Protein 6W9Z (pdb70)

B-factor: mean 38.13, std 15.87, range [9.38, 102.32]

Solvent-accessible surface area: 10778 Å² total

Radius of gyration: 17.25 Å; Cα contacts (8 Å, |Δi|>4): 215; chains: 6; bounding box: 59×26×35 Å

Foldseek 3Di:
DVVVVVVVVVVVVVVVVVVVVVVVVVPD/DVVVVVVVVVVVVVVVVVVVVVVVVVVD/DVVVVVVVVVVVVVVVVVVVVVVVVVPD/DVVVVVVVVVVVVVVVVVVVVVVVVVVVD/DVVVVVVVVVVVVVVVVVVVVVVVVVVD/DVVCVVVVVVVVVVVVVVVVVVVVVD

Sequence (167 aa):
PELTVALILGIFLGTFIAFWVVYLLRRLPELTVALILGIFLGTFIAFWVVYLLRRLPELTVALILGIFLGTFIAFWVVYLLRRLEPELTVALILGIFLGTFIAFWVVYLLRRLPELTVALILGIFLGTFIAFWVVYLLRRLLTVALILGIFLGTFIAFWVVYLLRRL

Secondary structure (DSSP, 8-state):
-HHHHHHHHHHHHHHHHHHHHHHHHHH-/-HHHHHHHHHHHHHHHHHHHHHHHHHH-/-HHHHHHHHHHHHHHHHHHHHHHHHHH-/-HHHHHHHHHHHHHHHHHHHHHHHHHHH-/-HHHHHHHHHHHHHHHHHHHHHHHHHH-/-HHHHHHHHHHHHHHHHHHHHHHHH-

Structure (mmCIF, N/CA/C/O backbone):
data_6W9Z
#
_entry.id   6W9Z
#
_cell.length_a   44.100
_cell.length_b   56.205
_cell.length_c   91.637
_cell.angle_alpha   90.000
_cell.angle_beta   90.000
_cell.angle_gamma   90.000
#
_symmetry.space_group_name_H-M   'P 2 21 21'
#
loop_
_entity.id
_entity.type
_entity.pdbx_description
1 polymer 'De novo designed receptor transmembrane domain ProMP C2.1'
2 non-polymer '(2S)-2,3-dihydroxypropyl (9Z)-octadec-9-enoate'
3 water water
#
loop_
_atom_site.group_PDB
_atom_site.id
_atom_site.type_symbol
_atom_site.label_atom_id
_atom_site.label_alt_id
_atom_site.label_comp_id
_atom_site.label_asym_id
_atom_site.label_entity_id
_atom_site.label_seq_id
_atom_site.pdbx_PDB_ins_code
_atom_site.Cartn_x
_atom_site.Cartn_y
_atom_site.Cartn_z
_atom_site.occupancy
_atom_site.B_iso_or_equiv
_atom_site.auth_seq_id
_atom_site.auth_comp_id
_atom_site.auth_asym_id
_atom_site.auth_atom_id
_atom_site.pdbx_PDB_model_num
ATOM 1 N N . PRO A 1 2 ? -42.139 -9.958 -7.372 1.00 60.37 70 PRO A N 1
ATOM 2 C CA . PRO A 1 2 ? -40.874 -10.690 -7.481 1.00 63.49 70 PRO A CA 1
ATOM 3 C C . PRO A 1 2 ? -39.782 -9.872 -8.165 1.00 56.93 70 PRO A C 1
ATOM 4 O O . PRO A 1 2 ? -40.028 -9.245 -9.196 1.00 56.02 70 PRO A O 1
ATOM 8 N N . GLU A 1 3 ? -38.579 -9.891 -7.585 1.00 48.57 71 GLU A N 1
ATOM 9 C CA . GLU A 1 3 ? -37.487 -9.079 -8.109 1.00 48.97 71 GLU A CA 1
ATOM 10 C C . GLU A 1 3 ? -36.956 -9.621 -9.430 1.00 57.92 71 GLU A C 1
ATOM 11 O O . GLU A 1 3 ? -36.512 -8.842 -10.282 1.00 56.45 71 GLU A O 1
ATOM 17 N N . LEU A 1 4 ? -36.985 -10.942 -9.620 1.00 52.48 72 LEU A N 1
ATOM 18 C CA . LEU A 1 4 ? -36.491 -11.515 -10.868 1.00 47.42 72 LEU A CA 1
ATOM 19 C C . LEU A 1 4 ? -37.412 -11.197 -12.038 1.00 43.11 72 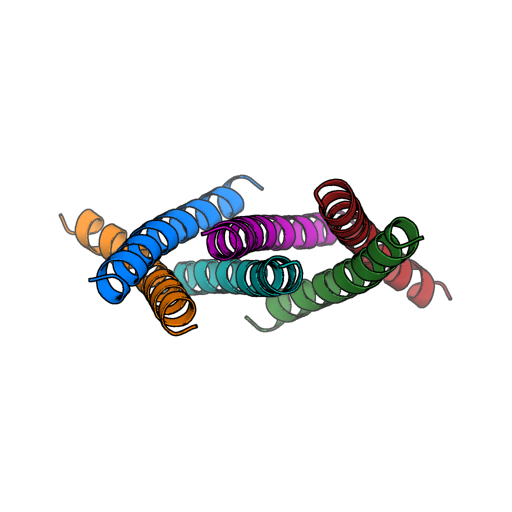LEU A C 1
ATOM 20 O O . LEU A 1 4 ? -36.943 -11.064 -13.174 1.00 48.36 72 LEU A O 1
ATOM 25 N N . THR A 1 5 ? -38.717 -11.069 -11.788 1.00 47.58 73 THR A N 1
ATOM 26 C CA . THR A 1 5 ? -39.646 -10.770 -12.873 1.00 47.18 73 THR A CA 1
ATOM 27 C C . THR A 1 5 ? -39.548 -9.310 -13.298 1.00 53.06 73 THR A C 1
ATOM 28 O O . THR A 1 5 ? -39.545 -9.009 -14.497 1.00 55.75 73 THR A O 1
ATOM 32 N N . VAL A 1 6 ? -39.462 -8.389 -12.334 1.00 51.40 74 VAL A N 1
ATOM 33 C CA . VAL A 1 6 ? -39.349 -6.975 -12.678 1.00 50.04 74 VAL A CA 1
ATOM 34 C C . VAL A 1 6 ? -37.999 -6.683 -13.324 1.00 48.47 74 VAL A C 1
ATOM 35 O O . VAL A 1 6 ? -37.887 -5.780 -14.163 1.00 56.15 74 VAL A O 1
ATOM 39 N N . ALA A 1 7 ? -36.960 -7.438 -12.960 1.00 40.90 75 ALA A N 1
ATOM 40 C CA . ALA A 1 7 ? -35.669 -7.274 -13.618 1.00 31.51 75 ALA A CA 1
ATOM 41 C C . ALA A 1 7 ? -35.742 -7.718 -15.072 1.00 39.74 75 ALA A C 1
ATOM 42 O O . ALA A 1 7 ? -35.137 -7.095 -15.952 1.00 35.39 75 ALA A O 1
ATOM 44 N N . LEU A 1 8 ? -36.484 -8.793 -15.342 1.00 33.75 76 LEU A N 1
ATOM 45 C CA . LEU A 1 8 ? -36.637 -9.262 -16.715 1.00 32.39 76 LEU A CA 1
ATOM 46 C C . LEU A 1 8 ? -37.500 -8.310 -17.532 1.00 32.92 76 LEU A C 1
ATOM 47 O O . LEU A 1 8 ? -37.181 -8.010 -18.688 1.00 38.92 76 LEU A O 1
ATOM 52 N N . ILE A 1 9 ? -38.599 -7.826 -16.947 1.00 45.80 77 ILE A N 1
ATOM 53 C CA . ILE A 1 9 ? -39.494 -6.924 -17.667 1.00 40.54 77 ILE A CA 1
ATOM 54 C C . ILE A 1 9 ? -38.782 -5.619 -17.998 1.00 31.44 77 ILE A C 1
ATOM 55 O O . ILE A 1 9 ? -38.917 -5.085 -19.105 1.00 34.46 77 ILE A O 1
ATOM 60 N N . LEU A 1 10 ? -38.009 -5.088 -17.046 1.00 33.08 78 LEU A N 1
ATOM 61 C CA . LEU A 1 10 ? -37.223 -3.889 -17.317 1.00 38.96 78 LEU A CA 1
ATOM 62 C C . LEU A 1 10 ? -36.216 -4.136 -18.432 1.00 42.34 78 LEU A C 1
ATOM 63 O O . LEU A 1 10 ? -35.970 -3.255 -19.265 1.00 40.56 78 LEU A O 1
ATOM 68 N N . GLY A 1 11 ? -35.623 -5.330 -18.466 1.00 40.62 79 GLY A N 1
ATOM 69 C CA . GLY A 1 11 ? -34.711 -5.658 -19.549 1.00 29.38 79 GLY A CA 1
ATOM 70 C C . GLY A 1 11 ? -35.417 -5.765 -20.887 1.00 24.64 79 GLY A C 1
ATOM 71 O O . GLY A 1 11 ? -34.891 -5.325 -21.913 1.00 25.28 79 GLY A O 1
ATOM 72 N N . ILE A 1 12 ? -36.619 -6.344 -20.895 1.00 24.05 80 ILE A N 1
ATOM 73 C CA . ILE A 1 12 ? -37.379 -6.469 -22.136 1.00 31.56 80 ILE A CA 1
ATOM 74 C C . ILE A 1 12 ? -37.752 -5.094 -22.676 1.00 38.96 80 ILE A C 1
ATOM 75 O O . ILE A 1 12 ? -37.672 -4.844 -23.886 1.00 28.49 80 ILE A O 1
ATOM 80 N N . PHE A 1 13 ? -38.154 -4.179 -21.792 1.00 37.55 81 PHE A N 1
ATOM 81 C CA . PHE A 1 13 ? -38.456 -2.817 -22.220 1.00 36.54 81 PHE A CA 1
ATOM 82 C C . PHE A 1 13 ? -37.204 -2.108 -22.718 1.00 27.15 81 PHE A C 1
ATOM 83 O O . PHE A 1 13 ? -37.226 -1.445 -23.762 1.00 28.97 81 PHE A O 1
ATOM 91 N N . LEU A 1 14 ? -36.100 -2.231 -21.978 1.00 21.80 82 LEU A N 1
ATOM 92 C CA . LEU A 1 14 ? -34.854 -1.601 -22.401 1.00 24.27 82 LEU A CA 1
ATOM 93 C C . LEU A 1 14 ? -34.331 -2.221 -23.690 1.00 28.64 82 LEU A C 1
ATOM 94 O O . LEU A 1 14 ? -33.882 -1.506 -24.593 1.00 30.33 82 LEU A O 1
ATOM 99 N N . GLY A 1 15 ? -34.387 -3.550 -23.796 1.00 28.21 83 GLY A N 1
ATOM 100 C CA . GLY A 1 15 ? -33.915 -4.204 -25.007 1.00 25.70 83 GLY A CA 1
ATOM 101 C C . GLY A 1 15 ? -34.707 -3.804 -26.237 1.00 23.90 83 GLY A C 1
ATOM 102 O O . GLY A 1 15 ? -34.144 -3.632 -27.320 1.00 26.35 83 GLY A O 1
ATOM 103 N N . THR A 1 16 ? -36.023 -3.645 -26.086 1.00 31.86 84 THR A N 1
ATOM 104 C CA . THR A 1 16 ? -36.843 -3.200 -27.208 1.00 31.84 84 THR A CA 1
ATOM 105 C C . THR A 1 16 ? -36.521 -1.759 -27.585 1.00 32.59 84 THR A C 1
ATOM 106 O O . THR A 1 16 ? -36.478 -1.416 -28.773 1.00 32.38 84 THR A O 1
ATOM 110 N N . PHE A 1 17 ? -36.278 -0.903 -26.590 1.00 27.13 85 PHE A N 1
ATOM 111 C CA . PHE A 1 17 ? -35.944 0.489 -26.872 1.00 22.52 85 PHE A CA 1
ATOM 112 C C . PHE A 1 17 ? -34.563 0.608 -27.507 1.00 28.51 85 PHE A C 1
ATOM 113 O O . PHE A 1 17 ? -34.378 1.354 -28.474 1.00 31.88 85 PHE A O 1
ATOM 121 N N . ILE A 1 18 ? -33.582 -0.122 -26.970 1.00 28.22 86 ILE A N 1
ATOM 122 C CA . ILE A 1 18 ? -32.217 -0.039 -27.486 1.00 27.38 86 ILE A CA 1
ATOM 123 C C . ILE A 1 18 ? -32.164 -0.499 -28.937 1.00 23.24 86 ILE A C 1
ATOM 124 O O . ILE A 1 18 ? -31.426 0.065 -29.755 1.00 20.96 86 ILE A O 1
ATOM 129 N N . ALA A 1 19 ? -32.955 -1.517 -29.285 1.00 22.28 87 ALA A N 1
ATOM 130 C CA . ALA A 1 19 ? -32.965 -2.015 -30.657 1.00 19.66 87 ALA A CA 1
ATOM 131 C C . ALA A 1 19 ? -33.423 -0.936 -31.631 1.00 26.99 87 ALA A C 1
ATOM 132 O O . ALA A 1 19 ? -32.802 -0.725 -32.679 1.00 23.10 87 ALA A O 1
ATOM 134 N N . PHE A 1 20 ? -34.513 -0.238 -31.300 1.00 25.66 88 PHE A N 1
ATOM 135 C CA . PHE A 1 20 ? -34.954 0.875 -32.133 1.00 28.37 88 PHE A CA 1
ATOM 136 C C . PHE A 1 20 ? -33.987 2.049 -32.052 1.00 24.91 88 PHE A C 1
ATOM 137 O O . PHE A 1 20 ? -33.822 2.786 -33.031 1.00 26.05 88 PHE A O 1
ATOM 145 N N . TRP A 1 21 ? -33.340 2.234 -30.898 1.00 19.43 89 TRP A N 1
ATOM 146 C CA . TRP A 1 21 ? -32.361 3.307 -30.751 1.00 23.06 89 TRP A CA 1
ATOM 147 C C . TRP A 1 21 ? -31.138 3.065 -31.627 1.00 27.21 89 TRP A C 1
ATOM 148 O O . TRP A 1 21 ? -30.598 4.003 -32.225 1.00 28.69 89 TRP A O 1
ATOM 159 N N . VAL A 1 22 ? -30.691 1.810 -31.722 1.00 25.83 90 VAL A N 1
ATOM 160 C CA . VAL A 1 22 ? -29.535 1.492 -32.556 1.00 24.92 90 VAL A CA 1
ATOM 161 C C . VAL A 1 22 ? -29.849 1.740 -34.026 1.00 29.07 90 VAL A C 1
ATOM 162 O O . VAL A 1 22 ? -29.027 2.293 -34.767 1.00 26.14 90 VAL A O 1
ATOM 166 N N . VAL A 1 23 ? -31.043 1.338 -34.472 1.00 25.14 91 VAL A N 1
ATOM 167 C CA . VAL A 1 23 ? -31.432 1.570 -35.860 1.00 22.31 91 VAL A CA 1
ATOM 168 C C . VAL A 1 23 ? -31.530 3.065 -36.141 1.00 27.63 91 VAL A C 1
ATOM 169 O O . VAL A 1 23 ? -31.190 3.527 -37.237 1.00 26.48 91 VAL A O 1
ATOM 173 N N . TYR A 1 24 ? -31.982 3.845 -35.156 1.00 33.04 92 TYR A N 1
ATOM 174 C CA . TYR A 1 24 ? -32.012 5.295 -35.317 1.00 24.26 92 TYR A CA 1
ATOM 175 C C . TYR A 1 24 ? -30.609 5.851 -35.526 1.00 30.95 92 TYR A C 1
ATOM 176 O O . TYR A 1 24 ? -30.395 6.721 -36.379 1.00 37.30 92 TYR A O 1
ATOM 185 N N . LEU A 1 25 ? -29.639 5.364 -34.748 1.00 29.64 93 LEU A N 1
ATOM 186 C CA . LEU A 1 25 ? -28.258 5.799 -34.932 1.00 31.17 93 LEU A CA 1
ATOM 187 C C . LEU A 1 25 ? -27.729 5.385 -36.298 1.00 29.58 93 LEU A C 1
ATOM 188 O O . LEU A 1 25 ? -26.924 6.103 -36.904 1.00 38.83 93 LEU A O 1
ATOM 193 N N . LEU A 1 26 ? -28.172 4.233 -36.802 1.00 28.82 94 LEU A N 1
ATOM 194 C CA . LEU A 1 26 ? -27.730 3.780 -38.117 1.00 24.04 94 LEU A CA 1
ATOM 195 C C . LEU A 1 26 ? -28.254 4.689 -39.223 1.00 29.22 94 LEU A C 1
ATOM 196 O O . LEU A 1 26 ? -27.541 4.970 -40.192 1.00 29.45 94 LEU A O 1
ATOM 201 N N . ARG A 1 27 ? -29.495 5.164 -39.093 1.00 35.95 95 ARG A N 1
ATOM 202 C CA . ARG A 1 27 ? -30.078 6.000 -40.138 1.00 35.60 95 ARG A CA 1
ATOM 203 C C . ARG A 1 27 ? -29.510 7.414 -40.121 1.00 38.30 95 ARG A C 1
ATOM 204 O O . ARG A 1 27 ? -29.382 8.039 -41.179 1.00 50.36 95 ARG A O 1
ATOM 212 N N . ARG A 1 28 ? -29.162 7.931 -38.943 1.00 37.95 96 ARG A N 1
ATOM 213 C CA . ARG A 1 28 ? -28.745 9.320 -38.801 1.00 52.15 96 ARG A CA 1
ATOM 214 C C . ARG A 1 28 ? -27.237 9.520 -38.846 1.00 55.21 96 ARG A C 1
ATOM 215 O O . ARG A 1 28 ? -26.780 10.546 -39.358 1.00 66.76 96 ARG A O 1
ATOM 223 N N . LEU A 1 29 ? -26.454 8.581 -38.326 1.00 48.87 97 LEU A N 1
ATOM 224 C CA . LEU A 1 29 ? -25.006 8.759 -38.267 1.00 60.49 97 LEU A CA 1
ATOM 225 C C . LEU A 1 29 ? -24.302 8.145 -39.474 1.00 53.42 97 LEU A C 1
ATOM 226 O O . LEU A 1 29 ? -23.268 8.645 -39.918 1.00 57.96 97 LEU A O 1
ATOM 240 N N . PRO B 1 2 ? -26.621 -10.757 -8.410 1.00 21.51 70 PRO B N 1
ATOM 241 C CA . PRO B 1 2 ? -26.066 -11.317 -9.647 1.00 29.19 70 PRO B CA 1
ATOM 242 C C . PRO B 1 2 ? -27.136 -11.960 -10.521 1.00 39.73 70 PRO B C 1
ATOM 243 O O . PRO B 1 2 ? -27.133 -11.764 -11.737 1.00 35.36 70 PRO B O 1
ATOM 247 N N . GLU B 1 3 ? -28.038 -12.726 -9.900 1.00 33.98 71 GLU B N 1
ATOM 248 C CA . GLU B 1 3 ? -29.153 -13.303 -10.644 1.00 27.23 71 GLU B CA 1
ATOM 249 C C . GLU B 1 3 ? -30.053 -12.221 -11.225 1.00 31.41 71 GLU B C 1
ATOM 250 O O . GLU B 1 3 ? -30.702 -12.439 -12.254 1.00 27.74 71 GLU B O 1
ATOM 256 N N . LEU B 1 4 ? -30.106 -11.051 -10.582 1.00 34.83 72 LEU B N 1
ATOM 257 C CA . LEU B 1 4 ? -30.878 -9.940 -11.127 1.00 29.27 72 LEU B CA 1
ATOM 258 C C . LEU B 1 4 ? -30.203 -9.359 -12.363 1.00 31.63 72 LEU B C 1
ATOM 259 O O . LEU B 1 4 ? -30.882 -8.952 -13.314 1.00 36.13 72 LEU B O 1
ATOM 264 N N . THR B 1 5 ? -28.868 -9.316 -12.369 1.00 26.35 73 THR B N 1
ATOM 265 C CA . THR B 1 5 ? -28.148 -8.827 -13.541 1.00 34.09 73 THR B CA 1
ATOM 266 C C . THR B 1 5 ? -28.342 -9.756 -14.733 1.00 28.53 73 THR B C 1
ATOM 267 O O . THR B 1 5 ? -28.525 -9.295 -15.865 1.00 27.33 73 THR B O 1
ATOM 271 N N . VAL B 1 6 ? -28.319 -11.069 -14.494 1.00 25.06 74 VAL B N 1
ATOM 272 C CA . VAL B 1 6 ? -28.534 -12.029 -15.574 1.00 26.69 74 VAL B CA 1
ATOM 273 C C . VAL B 1 6 ? -29.954 -11.913 -16.111 1.00 25.61 74 VAL B C 1
ATOM 274 O O . VAL B 1 6 ? -30.176 -11.880 -17.327 1.00 23.22 74 VAL B O 1
ATOM 278 N N . ALA B 1 7 ? -30.938 -11.849 -15.209 1.00 20.72 75 ALA B N 1
ATOM 279 C CA . ALA B 1 7 ? -32.323 -11.677 -15.636 1.00 32.99 75 ALA B CA 1
ATOM 280 C C . ALA B 1 7 ? -32.513 -10.375 -16.402 1.00 28.39 75 ALA B C 1
ATOM 281 O O . ALA B 1 7 ? -33.343 -10.307 -17.317 1.00 26.20 75 ALA B O 1
ATOM 283 N N . LEU B 1 8 ? -31.756 -9.336 -16.047 1.00 27.59 76 LEU B N 1
ATOM 284 C CA . LEU B 1 8 ? -31.825 -8.077 -16.780 1.00 26.62 76 LEU B CA 1
ATOM 285 C C . LEU B 1 8 ? -31.238 -8.227 -18.179 1.00 28.16 76 LEU B C 1
ATOM 286 O O . LEU B 1 8 ? -31.855 -7.819 -19.170 1.00 23.90 76 LEU B O 1
ATOM 291 N N . ILE B 1 9 ? -30.042 -8.812 -18.275 1.00 21.85 77 ILE B N 1
ATOM 292 C CA . ILE B 1 9 ? -29.395 -8.985 -19.573 1.00 18.48 77 ILE B CA 1
ATOM 293 C C . ILE B 1 9 ? -30.189 -9.952 -20.443 1.00 21.51 77 ILE B C 1
ATOM 294 O O . ILE B 1 9 ? -30.304 -9.762 -21.660 1.00 31.68 77 ILE B O 1
ATOM 299 N N . LEU B 1 10 ? -30.751 -11.000 -19.836 1.00 23.01 78 LEU B N 1
ATOM 300 C CA . LEU B 1 10 ? -31.611 -11.916 -20.579 1.00 20.55 78 LEU B CA 1
ATOM 301 C C . LEU B 1 10 ? -32.801 -11.181 -21.181 1.00 21.84 78 LEU B C 1
ATOM 302 O O . LEU B 1 10 ? -33.170 -11.416 -22.337 1.00 30.98 78 LEU B O 1
ATOM 307 N N . GLY B 1 11 ? -33.415 -10.282 -20.411 1.00 19.04 79 GLY B N 1
ATOM 308 C CA . GLY B 1 11 ? -34.532 -9.518 -20.937 1.00 23.17 79 GLY B CA 1
ATOM 309 C C . GLY B 1 11 ? -34.118 -8.560 -22.039 1.00 25.20 79 GLY B C 1
ATOM 310 O O . GLY B 1 11 ? -34.872 -8.331 -22.984 1.00 23.40 79 GLY B O 1
ATOM 311 N N . ILE B 1 12 ? -32.910 -8.004 -21.934 1.00 22.31 80 ILE B N 1
ATOM 312 C CA . ILE B 1 12 ? -32.430 -7.063 -22.945 1.00 21.71 80 ILE B CA 1
ATOM 313 C C . ILE B 1 12 ? -32.294 -7.755 -24.294 1.00 19.59 80 ILE B C 1
ATOM 314 O O . ILE B 1 12 ? -32.803 -7.274 -25.313 1.00 21.89 80 ILE B O 1
ATOM 319 N N . PHE B 1 13 ? -31.602 -8.897 -24.322 1.00 16.53 81 PHE B N 1
ATOM 320 C CA . PHE B 1 13 ? -31.466 -9.643 -25.569 1.00 17.02 81 PHE B CA 1
ATOM 321 C C . PHE B 1 13 ? -32.813 -10.17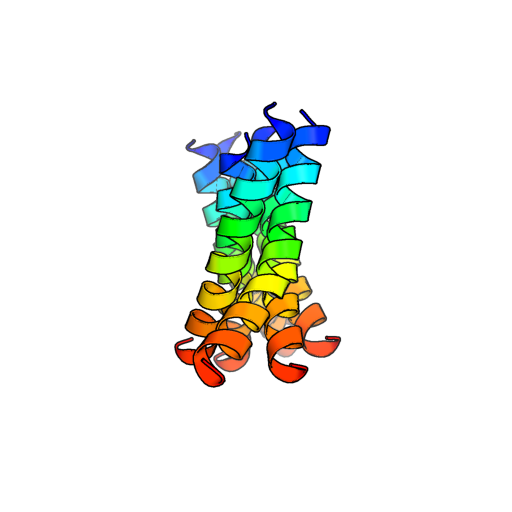5 -26.041 1.00 21.46 81 PHE B C 1
ATOM 322 O O . PHE B 1 13 ? -33.074 -10.238 -27.248 1.00 20.25 81 PHE B O 1
ATOM 330 N N . LEU B 1 14 ? -33.682 -10.563 -25.104 1.00 24.56 82 LEU B N 1
ATOM 331 C CA . LEU B 1 14 ? -35.045 -10.931 -25.468 1.00 20.50 82 LEU B CA 1
ATOM 332 C C . LEU B 1 14 ? -35.799 -9.735 -26.035 1.00 21.83 82 LEU B C 1
ATOM 333 O O . LEU B 1 14 ? -36.638 -9.888 -26.929 1.00 26.64 82 LEU B O 1
ATOM 338 N N . GLY B 1 15 ? -35.503 -8.534 -25.535 1.00 23.75 83 GLY B N 1
ATOM 339 C CA . GLY B 1 15 ? -36.165 -7.345 -26.046 1.00 21.19 83 GLY B CA 1
ATOM 340 C C . GLY B 1 15 ? -35.772 -7.013 -27.473 1.00 23.89 83 GLY B C 1
ATOM 341 O O . GLY B 1 15 ? -36.591 -6.517 -28.249 1.00 35.20 83 GLY B O 1
ATOM 342 N N . THR B 1 16 ? -34.514 -7.282 -27.838 1.00 25.08 84 THR B N 1
ATOM 343 C CA . THR B 1 16 ? -34.073 -7.027 -29.206 1.00 28.15 84 THR B CA 1
ATOM 344 C C . THR B 1 16 ? -34.804 -7.915 -30.206 1.00 31.31 84 THR B C 1
ATOM 345 O O . THR B 1 16 ? -35.050 -7.492 -31.340 1.00 33.56 84 THR B O 1
ATOM 349 N N . PHE B 1 17 ? -35.160 -9.139 -29.807 1.00 26.91 85 PHE B N 1
ATOM 350 C CA . PHE B 1 17 ? -35.980 -9.986 -30.666 1.00 29.54 85 PHE B CA 1
ATOM 351 C C . PHE B 1 17 ? -37.407 -9.461 -30.757 1.00 29.69 85 PHE B C 1
ATOM 352 O O . PHE B 1 17 ? -38.010 -9.465 -31.837 1.00 25.58 85 PHE B O 1
ATOM 360 N N . ILE B 1 18 ? -37.964 -9.009 -29.631 1.00 28.68 86 ILE B N 1
ATOM 361 C CA . ILE B 1 18 ? -39.343 -8.534 -29.611 1.00 25.47 86 ILE B CA 1
ATOM 362 C C . ILE B 1 18 ? -39.503 -7.289 -30.473 1.00 34.03 86 ILE B C 1
ATOM 363 O O . ILE B 1 18 ? -40.561 -7.075 -31.078 1.00 28.59 86 ILE B O 1
ATOM 368 N N . ALA B 1 19 ? -38.459 -6.459 -30.559 1.00 36.32 87 ALA B N 1
ATOM 369 C CA . ALA B 1 19 ? -38.536 -5.262 -31.392 1.00 34.54 87 ALA B CA 1
ATOM 370 C C . ALA B 1 19 ? -38.787 -5.618 -32.852 1.00 30.80 87 ALA B C 1
ATOM 371 O O . ALA B 1 19 ? -39.631 -5.001 -33.513 1.00 29.42 87 ALA B O 1
ATOM 373 N N . PHE B 1 20 ? -38.065 -6.611 -33.374 1.00 31.56 88 PHE B N 1
ATOM 374 C CA . PHE B 1 20 ? -38.324 -7.073 -34.732 1.00 25.54 88 PHE B CA 1
ATOM 375 C C . PHE B 1 20 ? -39.611 -7.880 -34.824 1.00 30.29 88 PHE B C 1
ATOM 376 O O . PHE B 1 20 ? -40.181 -7.992 -35.914 1.00 27.16 88 PHE B O 1
ATOM 384 N N . TRP B 1 21 ? -40.079 -8.444 -33.708 1.00 39.24 89 TRP B N 1
ATOM 385 C CA . TRP B 1 21 ? -41.3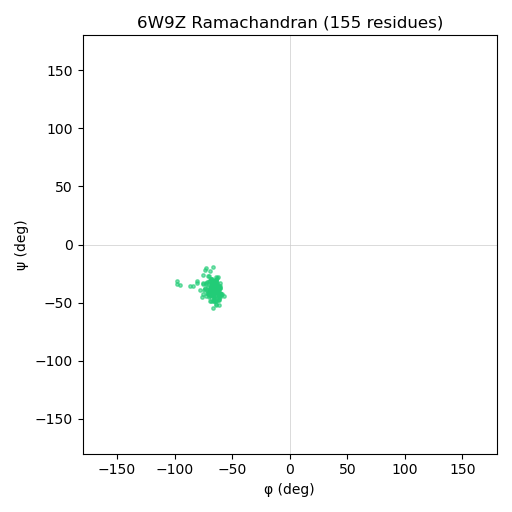73 -9.116 -33.707 1.00 25.38 89 TRP B CA 1
ATOM 386 C C . TRP B 1 21 ? -42.516 -8.112 -33.780 1.00 33.04 89 TRP B C 1
ATOM 387 O O . TRP B 1 21 ? -43.554 -8.399 -34.388 1.00 39.04 89 TRP B O 1
ATOM 398 N N . VAL B 1 22 ? -42.342 -6.934 -33.177 1.00 29.91 90 VAL B N 1
ATOM 399 C CA . VAL B 1 22 ? -43.362 -5.893 -33.263 1.00 23.30 90 VAL B CA 1
ATOM 400 C C . VAL B 1 22 ? -43.447 -5.345 -34.682 1.00 33.80 90 VAL B C 1
ATOM 401 O O . VAL B 1 22 ? -44.543 -5.139 -35.217 1.00 41.20 90 VAL B O 1
ATOM 405 N N . VAL B 1 23 ? -42.296 -5.102 -35.313 1.00 30.67 91 VAL B N 1
ATOM 406 C CA . VAL B 1 23 ? -42.287 -4.616 -36.691 1.00 31.92 91 VAL B CA 1
ATOM 407 C C . VAL B 1 23 ? -42.942 -5.634 -37.616 1.00 33.13 91 VAL B C 1
ATOM 408 O O . VAL B 1 23 ? -43.635 -5.271 -38.574 1.00 31.27 91 VAL B O 1
ATOM 412 N N . TYR B 1 24 ? -42.747 -6.923 -37.334 1.00 36.78 92 TYR B N 1
ATOM 413 C CA . TYR B 1 24 ? -43.354 -7.971 -38.148 1.00 34.04 92 TYR B CA 1
ATOM 414 C C . TYR B 1 24 ? -44.873 -7.956 -38.027 1.00 39.71 92 TYR B C 1
ATOM 415 O O . TYR B 1 24 ? -45.587 -8.013 -39.035 1.00 40.04 92 TYR B O 1
ATOM 424 N N . LEU B 1 25 ? -45.385 -7.875 -36.797 1.00 35.25 93 LEU B N 1
ATOM 425 C CA . LEU B 1 25 ? -46.830 -7.898 -36.593 1.00 35.69 93 LEU B CA 1
ATOM 426 C C . LEU B 1 25 ? -47.488 -6.628 -37.116 1.00 38.09 93 LEU B C 1
ATOM 427 O O . LEU B 1 25 ? -48.586 -6.681 -37.682 1.00 38.33 93 LEU B O 1
ATOM 432 N N . LEU B 1 26 ? -46.836 -5.476 -36.937 1.00 40.29 94 LEU B N 1
ATOM 433 C CA . LEU B 1 26 ? -47.412 -4.227 -37.424 1.00 30.03 94 LEU B CA 1
ATOM 434 C C . LEU B 1 26 ? -47.382 -4.149 -38.945 1.00 33.67 94 LEU B C 1
ATOM 435 O O . LEU B 1 26 ? -48.223 -3.468 -39.543 1.00 39.88 94 LEU B O 1
ATOM 440 N N . ARG B 1 27 ? -46.430 -4.831 -39.587 1.00 37.73 95 ARG B N 1
ATOM 441 C CA . ARG B 1 27 ? -46.469 -4.945 -41.041 1.00 42.45 95 ARG B CA 1
ATOM 442 C C . ARG B 1 27 ? -47.665 -5.773 -41.491 1.00 38.74 95 ARG B C 1
ATOM 443 O O . ARG B 1 27 ? -48.317 -5.445 -42.489 1.00 42.94 95 ARG B O 1
ATOM 451 N N . ARG B 1 28 ? -47.966 -6.852 -40.765 1.00 35.53 96 ARG B N 1
ATOM 452 C CA . ARG B 1 28 ? -49.125 -7.671 -41.099 1.00 39.03 96 ARG B CA 1
ATOM 453 C C . ARG B 1 28 ? -50.420 -6.962 -40.725 1.00 44.02 96 ARG B C 1
ATOM 454 O O . ARG B 1 28 ? -51.378 -6.950 -41.506 1.00 45.39 96 ARG B O 1
ATOM 462 N N . LEU B 1 29 ? -50.465 -6.364 -39.539 1.00 47.54 97 LEU B N 1
ATOM 463 C CA . LEU B 1 29 ? -51.677 -5.718 -39.047 1.00 38.84 97 LEU B CA 1
ATOM 464 C C . LEU B 1 29 ? -52.002 -4.461 -39.848 1.00 36.63 97 LEU B C 1
ATOM 465 O O . LEU B 1 29 ? -53.157 -4.218 -40.193 1.00 41.87 97 LEU B O 1
ATOM 479 N N . PRO C 1 2 ? -2.039 10.152 -8.442 1.00 67.12 70 PRO C N 1
ATOM 480 C CA . PRO C 1 2 ? -3.327 9.841 -7.814 1.00 69.96 70 PRO C CA 1
ATOM 481 C C . PRO C 1 2 ? -4.155 8.862 -8.642 1.00 73.26 70 PRO C C 1
ATOM 482 O O . PRO C 1 2 ? -3.695 8.407 -9.690 1.00 52.75 70 PRO C O 1
ATOM 486 N N . GLU C 1 3 ? -5.365 8.542 -8.173 1.00 65.20 71 GLU C N 1
ATOM 487 C CA . GLU C 1 3 ? -6.232 7.637 -8.919 1.00 50.05 71 GLU C CA 1
ATOM 488 C C . GLU C 1 3 ? -6.747 8.258 -10.211 1.00 52.90 71 GLU C C 1
ATOM 489 O O . GLU C 1 3 ? -7.128 7.521 -11.126 1.00 53.58 71 GLU C O 1
ATOM 495 N N . LEU C 1 4 ? -6.771 9.590 -10.304 1.00 49.30 72 LEU C N 1
ATOM 496 C CA . LEU C 1 4 ? -7.276 10.241 -11.510 1.00 38.08 72 LEU C CA 1
ATOM 497 C C . LEU C 1 4 ? -6.379 9.955 -12.708 1.00 38.72 72 LEU C C 1
ATOM 498 O O . LEU C 1 4 ? -6.862 9.588 -13.785 1.00 35.02 72 LEU C O 1
ATOM 503 N N . THR C 1 5 ? -5.065 10.124 -12.540 1.00 45.54 73 THR C N 1
ATOM 504 C CA . THR C 1 5 ? -4.139 9.840 -13.632 1.00 40.73 73 THR C CA 1
ATOM 505 C C . THR C 1 5 ? -4.207 8.376 -14.046 1.00 44.52 73 THR C C 1
ATOM 506 O O . THR C 1 5 ? -4.124 8.055 -15.237 1.00 49.95 73 THR C O 1
ATOM 510 N N . VAL C 1 6 ? -4.369 7.473 -13.077 1.00 48.05 74 VAL C N 1
ATOM 511 C CA . VAL C 1 6 ? -4.465 6.053 -13.395 1.00 42.27 74 VAL C CA 1
ATOM 512 C C . VAL C 1 6 ? -5.770 5.755 -14.124 1.00 38.54 74 VAL C C 1
ATOM 513 O O . VAL C 1 6 ? -5.791 4.992 -15.098 1.00 44.78 74 VAL C O 1
ATOM 517 N N . ALA C 1 7 ? -6.876 6.351 -13.669 1.00 37.58 75 ALA C N 1
ATOM 518 C CA . ALA C 1 7 ? -8.155 6.144 -14.339 1.00 32.00 75 ALA C CA 1
AT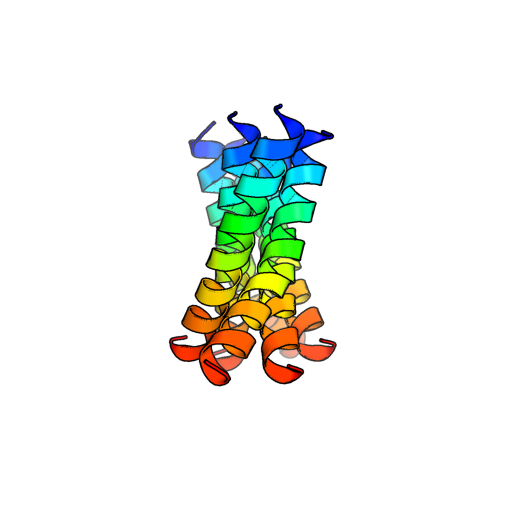OM 519 C C . ALA C 1 7 ? -8.130 6.670 -15.767 1.00 39.06 75 ALA C C 1
ATOM 520 O O . ALA C 1 7 ? -8.791 6.109 -16.648 1.00 41.01 75 ALA C O 1
ATOM 522 N N . LEU C 1 8 ? -7.374 7.742 -16.015 1.00 32.05 76 LEU C N 1
ATOM 523 C CA . LEU C 1 8 ? -7.246 8.255 -17.374 1.00 27.62 76 LEU C CA 1
ATOM 524 C C . LEU C 1 8 ? -6.456 7.294 -18.253 1.00 40.66 76 LEU C C 1
ATOM 525 O O . LEU C 1 8 ? -6.835 7.040 -19.402 1.00 39.62 76 LEU C O 1
ATOM 530 N N . ILE C 1 9 ? -5.357 6.746 -17.727 1.00 42.05 77 ILE C N 1
ATOM 531 C CA . ILE C 1 9 ? -4.541 5.819 -18.504 1.00 40.92 77 ILE C CA 1
ATOM 532 C C . ILE C 1 9 ? -5.293 4.516 -18.743 1.00 32.94 77 ILE C C 1
ATOM 533 O O . ILE C 1 9 ? -5.223 3.933 -19.832 1.00 38.84 77 ILE C O 1
ATOM 538 N N . LEU C 1 10 ? -6.023 4.036 -17.731 1.00 30.67 78 LEU C N 1
ATOM 539 C CA . LEU C 1 10 ? -6.845 2.844 -17.911 1.00 34.38 78 LEU C CA 1
ATOM 540 C C . LEU C 1 10 ? -7.889 3.056 -18.999 1.00 40.78 78 LEU C C 1
ATOM 541 O O . LEU C 1 10 ? -8.137 2.162 -19.817 1.00 41.45 78 LEU C O 1
ATOM 546 N N . GLY C 1 11 ? -8.511 4.236 -19.028 1.00 36.84 79 GLY C N 1
ATOM 547 C CA . GLY C 1 11 ? -9.473 4.525 -20.078 1.00 34.89 79 GLY C CA 1
ATOM 548 C C . GLY C 1 11 ? -8.834 4.589 -21.451 1.00 22.05 79 GLY C C 1
ATOM 549 O O . GLY C 1 11 ? -9.400 4.101 -22.433 1.00 26.99 79 GLY C O 1
ATOM 550 N N . ILE C 1 12 ? -7.644 5.189 -21.540 1.00 22.56 80 ILE C N 1
ATOM 551 C CA . ILE C 1 12 ? -6.948 5.281 -22.821 1.00 31.45 80 ILE C CA 1
ATOM 552 C C . ILE C 1 12 ? -6.626 3.892 -23.356 1.00 35.90 80 ILE C C 1
ATOM 553 O O . ILE C 1 12 ? -6.765 3.624 -24.556 1.00 32.34 80 ILE C O 1
ATOM 558 N N . PHE C 1 13 ? -6.205 2.981 -22.474 1.00 42.98 81 PHE C N 1
ATOM 559 C CA . PHE C 1 13 ? -5.944 1.610 -22.902 1.00 29.82 81 PHE C CA 1
ATOM 560 C C . PHE C 1 13 ? -7.233 0.899 -23.293 1.00 25.59 81 PHE C C 1
ATOM 561 O O . PHE C 1 13 ? -7.256 0.135 -24.265 1.00 32.82 81 PHE C O 1
ATOM 569 N N . LEU C 1 14 ? -8.316 1.132 -22.547 1.00 24.79 82 LEU C N 1
ATOM 570 C CA . LEU C 1 14 ? -9.596 0.521 -22.891 1.00 22.89 82 LEU C CA 1
ATOM 571 C C . LEU C 1 14 ? -10.133 1.074 -24.204 1.00 32.76 82 LEU C C 1
ATOM 572 O O . LEU C 1 14 ? -10.527 0.312 -25.094 1.00 31.76 82 LEU C O 1
ATOM 577 N N . GLY C 1 15 ? -10.151 2.401 -24.345 1.00 31.33 83 GLY C N 1
ATOM 578 C CA . GLY C 1 15 ? -10.672 3.001 -25.562 1.00 25.23 83 GLY C CA 1
ATOM 579 C C . GLY C 1 15 ? -9.904 2.586 -26.801 1.00 25.75 83 GLY C C 1
ATOM 580 O O . GLY C 1 15 ? -10.486 2.417 -27.876 1.00 18.98 83 GLY C O 1
ATOM 581 N N . THR C 1 16 ? -8.586 2.415 -26.670 1.00 24.20 84 THR C N 1
ATOM 582 C CA . THR C 1 16 ? -7.791 1.931 -27.794 1.00 30.16 84 THR C CA 1
ATOM 583 C C . THR C 1 16 ? -8.162 0.496 -28.149 1.00 33.00 84 THR C C 1
ATOM 584 O O . THR C 1 16 ? -8.264 0.150 -29.332 1.00 31.53 84 THR C O 1
ATOM 588 N N . PHE C 1 17 ? -8.382 -0.348 -27.138 1.00 22.80 85 PHE C N 1
ATOM 589 C CA . PHE C 1 17 ? -8.754 -1.734 -27.400 1.00 25.06 85 PHE C CA 1
ATOM 590 C C . PHE C 1 17 ? -10.170 -1.834 -27.952 1.00 34.35 85 PHE C C 1
ATOM 591 O O . PHE C 1 17 ? -10.432 -2.633 -28.860 1.00 35.60 85 PHE C O 1
ATOM 599 N N . ILE C 1 18 ? -11.097 -1.035 -27.416 1.00 26.41 86 ILE C N 1
ATOM 600 C CA . ILE C 1 18 ? -12.484 -1.083 -27.874 1.00 26.81 86 ILE C CA 1
ATOM 601 C C . ILE C 1 18 ? -12.579 -0.684 -29.342 1.00 26.24 86 ILE C C 1
ATOM 602 O O . ILE C 1 18 ? -13.375 -1.247 -30.103 1.00 24.25 86 ILE C O 1
ATOM 607 N N . ALA C 1 19 ? -11.764 0.286 -29.765 1.00 18.76 87 ALA C N 1
ATOM 608 C CA . ALA C 1 19 ? -11.800 0.734 -31.154 1.00 17.95 87 ALA C CA 1
ATOM 609 C C . ALA C 1 19 ? -11.444 -0.400 -32.108 1.00 19.83 87 ALA C C 1
ATOM 610 O O . ALA C 1 19 ? -12.178 -0.676 -33.063 1.00 18.78 87 ALA C O 1
ATOM 612 N N . PHE C 1 20 ? -10.316 -1.071 -31.863 1.00 22.28 88 PHE C N 1
ATOM 613 C CA . PHE C 1 20 ? -9.960 -2.236 -32.665 1.00 22.76 88 PHE C CA 1
ATOM 614 C C . PHE C 1 20 ? -10.968 -3.363 -32.486 1.00 22.33 88 PHE C C 1
ATOM 615 O O . PHE C 1 20 ? -11.191 -4.153 -33.411 1.00 26.94 88 PHE C O 1
ATOM 623 N N . TRP C 1 21 ? -11.583 -3.451 -31.303 1.00 21.80 89 TRP C N 1
ATOM 624 C CA . TRP C 1 21 ? -12.624 -4.447 -31.072 1.00 15.65 89 TRP C CA 1
ATOM 625 C C . TRP C 1 21 ? -13.846 -4.179 -31.943 1.00 24.48 89 TRP C C 1
ATOM 626 O O . TRP C 1 21 ? -14.477 -5.116 -32.446 1.00 29.61 89 TRP C O 1
ATOM 637 N N . VAL C 1 22 ? -14.183 -2.903 -32.147 1.00 26.44 90 VAL C N 1
ATOM 638 C CA . VAL C 1 22 ? -15.316 -2.558 -33.002 1.00 21.70 90 VAL C CA 1
ATOM 639 C C . VAL C 1 22 ? -14.998 -2.860 -34.462 1.00 24.68 90 VAL C C 1
ATOM 640 O O . VAL C 1 22 ? -15.839 -3.396 -35.194 1.00 24.81 90 VAL C O 1
ATOM 644 N N . VAL C 1 23 ? -13.784 -2.526 -34.908 1.00 29.56 91 VAL C N 1
ATOM 645 C CA . VAL C 1 23 ? -13.388 -2.824 -36.282 1.00 19.02 91 VAL C CA 1
ATOM 646 C C . VAL C 1 23 ? -13.425 -4.326 -36.530 1.00 29.64 91 VAL C C 1
ATOM 647 O O . VAL C 1 23 ? -13.817 -4.782 -37.611 1.00 32.50 91 VAL C O 1
ATOM 651 N N . TYR C 1 24 ? -13.027 -5.118 -35.532 1.00 24.54 92 TYR C N 1
ATOM 652 C CA . TYR C 1 24 ? -13.095 -6.570 -35.662 1.00 23.69 92 TYR C CA 1
ATOM 653 C C . TYR C 1 24 ? -14.532 -7.039 -35.847 1.00 31.66 92 TYR C C 1
ATOM 654 O O . TYR C 1 24 ? -14.817 -7.881 -36.708 1.00 33.73 92 TYR C O 1
ATOM 663 N N . LEU C 1 25 ? -15.456 -6.506 -35.043 1.00 24.30 93 LEU C N 1
ATOM 664 C CA . LEU C 1 25 ? -16.862 -6.872 -35.189 1.00 26.56 93 LEU C CA 1
ATOM 665 C C . LEU C 1 25 ? -17.415 -6.419 -36.535 1.00 29.03 93 LEU C C 1
ATOM 666 O O . LEU C 1 25 ? -18.253 -7.104 -37.132 1.00 33.87 93 LEU C O 1
ATOM 671 N N . LEU C 1 26 ? -16.958 -5.265 -37.026 1.00 29.86 94 LEU C N 1
ATOM 672 C CA . LEU C 1 26 ? -17.422 -4.775 -38.320 1.00 26.25 94 LEU C CA 1
ATOM 673 C C . LEU C 1 26 ? -17.020 -5.708 -39.455 1.00 34.76 94 LEU C C 1
ATOM 674 O O . LEU C 1 26 ? -17.735 -5.809 -40.459 1.00 33.04 94 LEU C O 1
ATOM 679 N N . ARG C 1 27 ? -15.892 -6.406 -39.312 1.00 30.68 95 ARG C N 1
ATOM 680 C CA . ARG C 1 27 ? -15.402 -7.245 -40.399 1.00 33.02 95 ARG C CA 1
ATOM 681 C C . ARG C 1 27 ? -16.052 -8.624 -40.397 1.00 41.99 95 ARG C C 1
ATOM 682 O O . ARG C 1 27 ? -16.308 -9.189 -41.467 1.00 64.67 95 ARG C O 1
ATOM 690 N N . ARG C 1 28 ? -16.333 -9.183 -39.220 1.00 41.86 96 ARG C N 1
ATOM 691 C CA . ARG C 1 28 ? -16.833 -10.550 -39.141 1.00 57.17 96 ARG C CA 1
ATOM 692 C C . ARG C 1 28 ? -18.345 -10.642 -38.998 1.00 51.20 96 ARG C C 1
ATOM 693 O O . ARG C 1 28 ? -18.939 -11.605 -39.493 1.00 76.20 96 ARG C O 1
ATOM 701 N N . LEU C 1 29 ? -18.987 -9.678 -38.346 1.00 52.76 97 LEU C N 1
ATOM 702 C CA . LEU C 1 29 ? -20.434 -9.738 -38.155 1.00 73.60 97 LEU C CA 1
ATOM 703 C C . LEU C 1 29 ? -21.177 -9.090 -39.319 1.00 70.05 97 LEU C C 1
ATOM 704 O O . LEU C 1 29 ? -22.316 -9.450 -39.617 1.00 86.58 97 LEU C O 1
ATOM 718 N N . GLU D 1 1 ? -16.525 7.181 -7.359 1.00 74.58 69 GLU D N 1
ATOM 719 C CA . GLU D 1 1 ? -16.535 8.638 -7.345 1.00 57.62 69 GLU D CA 1
ATOM 720 C C . GLU D 1 1 ? -16.797 9.188 -8.744 1.00 46.66 69 GLU D C 1
ATOM 721 O O . GLU D 1 1 ? -16.295 8.645 -9.730 1.00 55.41 69 GLU D O 1
ATOM 727 N N . PRO D 1 2 ? -17.592 10.259 -8.827 1.00 31.53 70 PRO D N 1
ATOM 728 C CA . PRO D 1 2 ? -17.906 10.838 -10.146 1.00 32.95 70 PRO D CA 1
ATOM 729 C C . PRO D 1 2 ? -16.683 11.251 -10.948 1.00 35.73 70 PRO D C 1
ATOM 730 O O . PRO D 1 2 ? -16.612 10.963 -12.149 1.00 38.40 70 PRO D O 1
ATOM 734 N N . GLU D 1 3 ? -15.712 11.917 -10.315 1.00 34.52 71 GLU D N 1
ATOM 735 C CA . G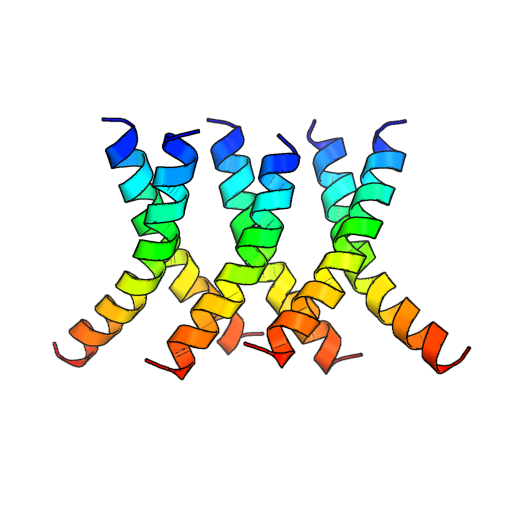LU D 1 3 ? -14.544 12.393 -11.051 1.00 29.47 71 GLU D CA 1
ATOM 736 C C . GLU D 1 3 ? -13.726 11.241 -11.621 1.00 32.88 71 GLU D C 1
ATOM 737 O O . GLU D 1 3 ? -13.099 11.388 -12.677 1.00 22.45 71 GLU D O 1
ATOM 743 N N . LEU D 1 4 ? -13.716 10.090 -10.943 1.00 38.80 72 LEU D N 1
ATOM 744 C CA . LEU D 1 4 ? -12.998 8.935 -11.471 1.00 37.31 72 LEU D CA 1
ATOM 745 C C . LEU D 1 4 ? -13.723 8.320 -12.660 1.00 38.53 72 LEU D C 1
ATOM 746 O O . LEU D 1 4 ? -13.076 7.807 -13.580 1.00 35.37 72 LEU D O 1
ATOM 751 N N . THR D 1 5 ? -15.057 8.357 -12.658 1.00 31.32 73 THR D N 1
ATOM 752 C CA . THR D 1 5 ? -15.809 7.872 -13.810 1.00 28.78 73 THR D CA 1
ATOM 753 C C . THR D 1 5 ? -15.602 8.775 -15.019 1.00 32.70 73 THR D C 1
ATOM 754 O O . THR D 1 5 ? -15.461 8.290 -16.148 1.00 27.73 73 THR D O 1
ATOM 758 N N . VAL D 1 6 ? -15.568 10.091 -14.799 1.00 28.42 74 VAL D N 1
ATOM 759 C CA . VAL D 1 6 ? -15.378 11.031 -15.898 1.00 26.55 74 VAL D CA 1
ATOM 760 C C . VAL D 1 6 ? -13.994 10.864 -16.512 1.00 31.47 74 VAL D C 1
ATOM 761 O O . VAL D 1 6 ? -13.840 10.850 -17.739 1.00 28.69 74 VAL D O 1
ATOM 765 N N . ALA D 1 7 ? -12.965 10.733 -15.669 1.00 23.70 75 ALA D N 1
ATOM 766 C CA . ALA D 1 7 ? -11.611 10.543 -16.178 1.00 28.24 75 ALA D CA 1
ATOM 767 C C . ALA D 1 7 ? -11.499 9.250 -16.976 1.00 35.05 75 ALA D C 1
ATOM 768 O O . ALA D 1 7 ? -10.781 9.191 -17.981 1.00 37.87 75 ALA D O 1
ATOM 770 N N . LEU D 1 8 ? -12.206 8.205 -16.543 1.00 37.65 76 LEU D N 1
ATOM 771 C CA . LEU D 1 8 ? -12.188 6.942 -17.273 1.00 40.09 76 LEU D CA 1
ATOM 772 C C . LEU D 1 8 ? -12.880 7.080 -18.623 1.00 35.72 76 LEU D C 1
ATOM 773 O O . LEU D 1 8 ? -12.337 6.670 -19.656 1.00 34.45 76 LEU D O 1
ATOM 778 N N . ILE D 1 9 ? -14.084 7.657 -18.634 1.00 24.10 77 ILE D N 1
ATOM 779 C CA . ILE D 1 9 ? -14.813 7.843 -19.885 1.00 24.19 77 ILE D CA 1
ATOM 780 C C . ILE D 1 9 ? -14.055 8.788 -20.808 1.00 28.45 77 ILE D C 1
ATOM 781 O O . ILE D 1 9 ? -13.995 8.576 -22.025 1.00 35.17 77 ILE D O 1
ATOM 786 N N . LEU D 1 10 ? -13.461 9.844 -20.245 1.00 29.88 78 LEU D N 1
ATOM 787 C CA . LEU D 1 10 ? -12.644 10.746 -21.051 1.00 23.94 78 LEU D CA 1
ATOM 788 C C . LEU D 1 10 ? -11.448 10.016 -21.649 1.00 25.20 78 LEU D C 1
ATOM 789 O O . LEU D 1 10 ? -11.080 10.255 -22.804 1.00 28.32 78 LEU D O 1
ATOM 794 N N . GLY D 1 11 ? -10.834 9.115 -20.881 1.00 31.57 79 GLY D N 1
ATOM 795 C CA . GLY D 1 11 ? -9.737 8.329 -21.420 1.00 29.75 79 GLY D CA 1
ATOM 796 C C . GLY D 1 11 ? -10.187 7.367 -22.503 1.00 26.82 79 GLY D C 1
ATOM 797 O O . GLY D 1 11 ? -9.467 7.136 -23.478 1.00 27.88 79 GLY D O 1
ATOM 798 N N . ILE D 1 12 ? -11.385 6.797 -22.350 1.00 21.89 80 ILE D N 1
ATOM 799 C CA . ILE D 1 12 ? -11.911 5.868 -23.349 1.00 26.61 80 ILE D CA 1
ATOM 800 C C . ILE D 1 12 ? -12.096 6.573 -24.686 1.00 26.79 80 ILE D C 1
ATOM 801 O O . ILE D 1 12 ? -11.681 6.071 -25.738 1.00 24.67 80 ILE D O 1
ATOM 806 N N . PHE D 1 13 ? -12.722 7.752 -24.666 1.00 22.42 81 PHE D N 1
ATOM 807 C CA . PHE D 1 13 ? -12.917 8.507 -25.899 1.00 25.96 81 PHE D CA 1
ATOM 808 C C . PHE D 1 13 ? -11.590 9.004 -26.459 1.00 24.31 81 PHE D C 1
ATOM 809 O O . PHE D 1 13 ? -11.420 9.093 -27.680 1.00 21.68 81 PHE D O 1
ATOM 817 N N . LEU D 1 14 ? -10.637 9.336 -25.583 1.00 27.92 82 LEU D N 1
ATOM 818 C CA . LEU D 1 14 ? -9.288 9.642 -26.049 1.00 25.12 82 LEU D CA 1
ATOM 819 C C . LEU D 1 14 ? -8.640 8.419 -26.682 1.00 27.68 82 LEU D C 1
ATOM 820 O O . LEU D 1 14 ? -7.872 8.542 -27.641 1.00 31.80 82 LEU D O 1
ATOM 825 N N . GLY D 1 15 ? -8.940 7.230 -26.158 1.00 28.98 83 GLY D N 1
ATOM 826 C CA . GLY D 1 15 ? -8.354 6.020 -26.711 1.00 23.70 83 GLY D CA 1
ATOM 827 C C . GLY D 1 15 ? -8.821 5.730 -28.125 1.00 24.77 83 GLY D C 1
ATOM 828 O O . GLY D 1 15 ? -8.044 5.252 -28.955 1.00 30.91 83 GLY D O 1
ATOM 829 N N . THR D 1 16 ? -10.090 6.024 -28.421 1.00 24.46 84 THR D N 1
ATOM 830 C CA . THR D 1 16 ? -10.605 5.812 -29.771 1.00 29.89 84 THR D CA 1
ATOM 831 C C . THR D 1 16 ? -9.889 6.691 -30.787 1.00 25.97 84 THR D C 1
ATOM 832 O O . THR D 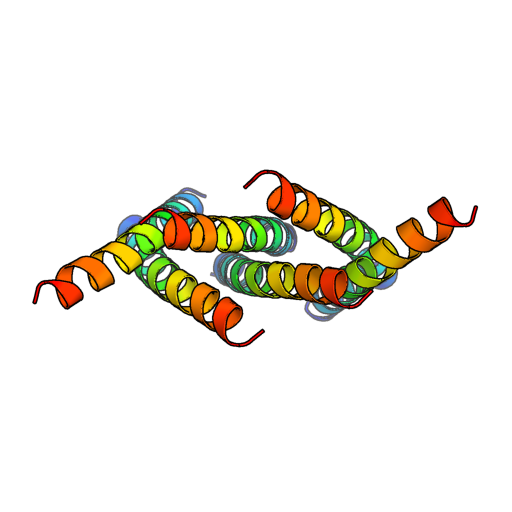1 16 ? -9.779 6.319 -31.959 1.00 34.17 84 THR D O 1
ATOM 836 N N . PHE D 1 17 ? -9.405 7.860 -30.361 1.00 32.70 85 PHE D N 1
ATOM 837 C CA . PHE D 1 17 ? -8.607 8.705 -31.243 1.00 27.58 85 PHE D CA 1
ATOM 838 C C . PHE D 1 17 ? -7.195 8.156 -31.398 1.00 31.01 85 PHE D C 1
ATOM 839 O O . PHE D 1 17 ? -6.660 8.092 -32.511 1.00 30.69 85 PHE D O 1
ATOM 847 N N . ILE D 1 18 ? -6.576 7.750 -30.285 1.00 31.27 86 ILE D N 1
ATOM 848 C CA . ILE D 1 18 ? -5.200 7.263 -30.317 1.00 29.62 86 ILE D CA 1
ATOM 849 C C . ILE D 1 18 ? -5.092 5.976 -31.125 1.00 32.70 86 ILE D C 1
ATOM 850 O O . ILE D 1 18 ? -4.056 5.712 -31.748 1.00 34.47 86 ILE D O 1
ATOM 855 N N . ALA D 1 19 ? -6.154 5.164 -31.144 1.00 36.23 87 ALA D N 1
ATOM 856 C CA . ALA D 1 19 ? -6.131 3.923 -31.912 1.00 28.21 87 ALA D CA 1
ATOM 857 C C . ALA D 1 19 ? -5.888 4.198 -33.392 1.00 30.07 87 ALA D C 1
ATOM 858 O O . ALA D 1 19 ? -5.098 3.506 -34.043 1.00 35.68 87 ALA D O 1
ATOM 860 N N . PHE D 1 20 ? -6.561 5.211 -33.939 1.00 28.78 88 PHE D N 1
ATOM 861 C CA . PHE D 1 20 ? -6.323 5.579 -35.330 1.00 39.45 88 PHE D CA 1
ATOM 862 C C . PHE D 1 20 ? -4.953 6.220 -35.513 1.00 31.17 88 PHE D C 1
ATOM 863 O O . PHE D 1 20 ? -4.374 6.140 -36.602 1.00 39.73 88 PHE D O 1
ATOM 871 N N . TRP D 1 21 ? -4.416 6.849 -34.463 1.00 32.13 89 TRP D N 1
ATOM 872 C CA . TRP D 1 21 ? -3.071 7.410 -34.549 1.00 34.82 89 TRP D CA 1
ATOM 873 C C . TRP D 1 21 ? -2.017 6.311 -34.599 1.00 37.52 89 TRP D C 1
ATOM 874 O O . TRP D 1 21 ? -1.021 6.431 -35.322 1.00 39.84 89 TRP D O 1
ATOM 885 N N . VAL D 1 22 ? -2.217 5.237 -33.832 1.00 37.57 90 VAL D N 1
ATOM 886 C CA . VAL D 1 22 ? -1.276 4.119 -33.849 1.00 28.59 90 VAL D CA 1
ATOM 887 C C . VAL D 1 22 ? -1.226 3.490 -35.236 1.00 37.20 90 VAL D C 1
ATOM 888 O O . VAL D 1 22 ? -0.148 3.187 -35.761 1.00 40.42 90 VAL D O 1
ATOM 892 N N . VAL D 1 23 ? -2.394 3.290 -35.850 1.00 33.34 91 VAL D N 1
ATOM 893 C CA . VAL D 1 23 ? -2.446 2.752 -37.208 1.00 31.24 91 VAL D CA 1
ATOM 894 C C . VAL D 1 23 ? -1.716 3.676 -38.173 1.00 38.77 91 VAL D C 1
ATOM 895 O O . VAL D 1 23 ? -0.969 3.221 -39.048 1.00 32.24 91 VAL D O 1
ATOM 899 N N . TYR D 1 24 ? -1.912 4.988 -38.024 1.00 45.05 92 TYR D N 1
ATOM 900 C CA . TYR D 1 24 ? -1.208 5.944 -38.873 1.00 42.34 92 TYR D CA 1
ATOM 901 C C . TYR D 1 24 ? 0.295 5.892 -38.634 1.00 37.95 92 TYR D C 1
ATOM 902 O O . TYR D 1 24 ? 1.087 6.039 -39.573 1.00 43.15 92 TYR D O 1
ATOM 911 N N . LEU D 1 25 ? 0.708 5.682 -37.383 1.00 38.12 93 LEU D N 1
ATOM 912 C CA . LEU D 1 25 ? 2.129 5.588 -37.072 1.00 33.80 93 LEU D CA 1
ATOM 913 C C . LEU D 1 25 ? 2.743 4.339 -37.694 1.00 44.21 93 LEU D C 1
ATOM 914 O O . LEU D 1 25 ? 3.724 4.416 -38.441 1.00 46.87 93 LEU D O 1
ATOM 919 N N . LEU D 1 26 ? 2.164 3.172 -37.401 1.00 39.01 94 LEU D N 1
ATOM 920 C CA . LEU D 1 26 ? 2.754 1.912 -37.838 1.00 37.14 94 LEU D CA 1
ATOM 921 C C . LEU D 1 26 ? 2.736 1.747 -39.354 1.00 49.09 94 LEU D C 1
ATOM 922 O O . LEU D 1 26 ? 3.493 0.926 -39.881 1.00 49.22 94 LEU D O 1
ATOM 927 N N . ARG D 1 27 ? 1.891 2.494 -40.066 1.00 50.83 95 ARG D N 1
ATOM 928 C CA . ARG D 1 27 ? 1.958 2.483 -41.523 1.00 46.97 95 ARG D CA 1
ATOM 929 C C . ARG D 1 27 ? 3.115 3.336 -42.029 1.00 49.06 95 ARG D C 1
ATOM 930 O O . ARG D 1 27 ? 3.789 2.964 -42.996 1.00 51.56 95 ARG D O 1
ATOM 938 N N . ARG D 1 28 ? 3.359 4.478 -41.385 1.00 42.16 96 ARG D N 1
ATOM 939 C CA . ARG D 1 28 ? 4.483 5.327 -41.756 1.00 38.12 96 ARG D CA 1
ATOM 940 C C . ARG D 1 28 ? 5.794 4.824 -41.162 1.00 49.70 96 ARG D C 1
ATOM 941 O O . ARG D 1 28 ? 6.848 4.958 -41.795 1.00 69.86 96 ARG D O 1
ATOM 949 N N . LEU D 1 29 ? 5.750 4.235 -39.971 1.00 54.54 97 LEU D N 1
ATOM 950 C CA . LEU D 1 29 ? 6.954 3.750 -39.306 1.00 45.22 97 LEU D CA 1
ATOM 951 C C . LEU D 1 29 ? 7.375 2.384 -39.843 1.00 47.75 97 LEU D C 1
ATOM 952 O O . LEU D 1 29 ? 8.545 2.010 -39.766 1.00 48.57 97 LEU D O 1
ATOM 966 N N . PRO E 1 2 ? -30.545 -0.779 -8.139 1.00 83.28 70 PRO E N 1
ATOM 967 C CA . PRO E 1 2 ? -29.646 -0.008 -7.275 1.00 85.33 70 PRO E CA 1
ATOM 968 C C . PRO E 1 2 ? -28.664 0.851 -8.066 1.00 86.18 70 PRO E C 1
ATOM 969 O O . PRO E 1 2 ? -28.993 1.320 -9.155 1.00 81.61 70 PRO E O 1
ATOM 973 N N . GLU E 1 3 ? -27.465 1.050 -7.515 1.00 92.96 71 GLU E N 1
ATOM 974 C CA . GLU E 1 3 ? -26.473 1.890 -8.176 1.00 79.58 71 GLU E CA 1
ATOM 975 C C . GLU E 1 3 ? -25.732 1.149 -9.280 1.00 74.79 71 GLU E C 1
ATOM 976 O O . GLU E 1 3 ? -25.322 1.769 -10.267 1.00 78.18 71 GLU E O 1
ATOM 982 N N . LEU E 1 4 ? -25.550 -0.166 -9.137 1.00 64.38 72 LEU E N 1
ATOM 983 C CA . LEU E 1 4 ? -24.809 -0.917 -10.146 1.00 62.79 72 LEU E CA 1
ATOM 984 C C . LEU E 1 4 ? -25.628 -1.093 -11.419 1.00 69.30 72 LEU E C 1
ATOM 985 O O . LEU E 1 4 ? -25.082 -1.026 -12.528 1.00 68.32 72 LEU E O 1
ATOM 990 N N . THR E 1 5 ? -26.936 -1.325 -11.283 1.00 67.51 73 THR E N 1
ATOM 991 C CA . THR E 1 5 ? -27.782 -1.482 -12.461 1.00 67.66 73 THR E CA 1
ATOM 992 C C . THR E 1 5 ? -27.841 -0.202 -13.281 1.00 64.07 73 THR E C 1
ATOM 993 O O . THR E 1 5 ? -27.901 -0.257 -14.514 1.00 66.20 73 THR E O 1
ATOM 997 N N . VAL E 1 6 ? -27.819 0.959 -12.622 1.00 64.30 74 VAL E N 1
ATOM 998 C CA . VAL E 1 6 ? -27.778 2.217 -13.358 1.00 64.15 74 VAL E CA 1
ATOM 999 C C . VAL E 1 6 ? -26.443 2.371 -14.077 1.00 53.88 74 VAL E C 1
ATOM 1000 O O . VAL E 1 6 ? -26.383 2.924 -15.183 1.00 50.74 74 VAL E O 1
ATOM 1004 N N . ALA E 1 7 ? -25.360 1.872 -13.479 1.00 48.25 75 ALA E N 1
ATOM 1005 C CA . ALA E 1 7 ? -24.062 1.927 -14.143 1.00 46.84 75 ALA E CA 1
ATOM 1006 C C . ALA E 1 7 ? -24.018 0.991 -15.343 1.00 49.31 75 ALA E C 1
ATOM 1007 O O . ALA E 1 7 ? -23.478 1.349 -16.396 1.00 48.17 75 ALA E O 1
ATOM 1009 N N . LEU E 1 8 ? -24.587 -0.210 -15.206 1.00 48.66 76 LEU E N 1
ATOM 1010 C CA . LEU E 1 8 ? -24.586 -1.163 -16.312 1.00 43.70 76 LEU E CA 1
ATOM 1011 C C . LEU E 1 8 ? -25.448 -0.672 -17.468 1.00 36.81 76 LEU E C 1
ATOM 1012 O O . LEU E 1 8 ? -25.046 -0.767 -18.633 1.00 36.84 76 LEU E O 1
ATOM 1017 N N . ILE E 1 9 ? -26.635 -0.143 -17.165 1.00 36.98 77 ILE E N 1
ATOM 1018 C CA . ILE E 1 9 ? -27.533 0.331 -18.215 1.00 35.15 77 ILE E CA 1
ATOM 1019 C C . ILE E 1 9 ? -26.924 1.527 -18.938 1.00 39.17 77 ILE E C 1
ATOM 1020 O O . ILE E 1 9 ? -26.928 1.593 -20.173 1.00 45.72 77 ILE E O 1
ATOM 1025 N N . LEU E 1 10 ? -26.392 2.489 -18.180 1.00 44.37 78 LEU E N 1
ATOM 1026 C CA . LEU E 1 10 ? -25.741 3.637 -18.803 1.00 41.43 78 LEU E CA 1
ATOM 1027 C C . LEU E 1 10 ? -24.478 3.229 -19.549 1.00 41.76 78 LEU E C 1
ATOM 1028 O O . LEU E 1 10 ? -24.123 3.858 -20.552 1.00 48.59 78 LEU E O 1
ATOM 1033 N N . GLY E 1 11 ? -23.788 2.187 -19.082 1.00 30.72 79 GLY E N 1
ATOM 1034 C CA . GLY E 1 11 ? -22.654 1.676 -19.832 1.00 30.02 79 GLY E CA 1
ATOM 1035 C C . GLY E 1 11 ? -23.074 1.034 -21.139 1.00 42.28 79 GLY E C 1
ATOM 1036 O O . GLY E 1 11 ? -22.376 1.148 -22.151 1.00 39.04 79 GLY E O 1
ATOM 1037 N N . ILE E 1 12 ? -24.222 0.353 -21.138 1.00 40.72 80 ILE E N 1
ATOM 1038 C CA . ILE E 1 12 ? -24.727 -0.268 -22.359 1.00 27.74 80 ILE E CA 1
ATOM 1039 C C . ILE E 1 12 ? -25.062 0.797 -23.395 1.00 36.72 80 ILE E C 1
ATOM 1040 O O . ILE E 1 12 ? -24.669 0.699 -24.564 1.00 38.58 80 ILE E O 1
ATOM 1045 N N . PHE E 1 13 ? -25.797 1.833 -22.980 1.00 37.00 81 PHE E N 1
ATOM 1046 C CA . PHE E 1 13 ? -26.122 2.926 -23.892 1.00 34.18 81 PHE E CA 1
ATOM 1047 C C . PHE E 1 13 ? -24.863 3.617 -24.396 1.00 29.19 81 PHE E C 1
ATOM 1048 O O . PHE E 1 13 ? -24.796 4.032 -25.559 1.00 29.84 81 PHE E O 1
ATOM 1056 N N . LEU E 1 14 ? -23.856 3.755 -23.532 1.00 32.90 82 LEU E N 1
ATOM 1057 C CA . LEU E 1 14 ? -22.593 4.347 -23.958 1.00 35.50 82 LEU E CA 1
ATOM 1058 C C . LEU E 1 14 ? -21.881 3.452 -24.965 1.00 30.32 82 LEU E C 1
ATOM 1059 O O . LEU E 1 14 ? -21.235 3.948 -25.896 1.00 28.71 82 LEU E O 1
ATOM 1064 N N . GLY E 1 15 ? -21.992 2.132 -24.801 1.00 31.03 83 GLY E N 1
ATOM 1065 C CA . GLY E 1 15 ? -21.352 1.223 -25.736 1.00 31.86 83 GLY E CA 1
ATOM 1066 C C . GLY E 1 15 ? -21.962 1.261 -27.123 1.00 31.07 83 GLY E C 1
ATOM 1067 O O . GLY E 1 15 ? -21.252 1.098 -28.120 1.00 28.01 83 GLY E O 1
ATOM 1068 N N . THR E 1 16 ? -23.276 1.479 -27.212 1.00 33.57 84 THR E N 1
ATOM 1069 C CA . THR E 1 16 ? -23.920 1.553 -28.519 1.00 26.25 84 THR E CA 1
ATOM 1070 C C . THR E 1 16 ? -23.493 2.806 -29.272 1.00 27.22 84 THR E C 1
ATOM 1071 O O . THR E 1 16 ? -23.357 2.782 -30.500 1.00 26.97 84 THR E O 1
ATOM 1075 N N . PHE E 1 17 ? -23.277 3.912 -28.555 1.00 21.22 85 PHE E N 1
ATOM 1076 C CA . PHE E 1 17 ? -22.816 5.130 -29.213 1.00 18.47 85 PHE E CA 1
ATOM 1077 C C . PHE E 1 17 ? -21.351 5.024 -29.611 1.00 25.31 85 PHE E C 1
ATOM 1078 O O . PHE E 1 17 ? -20.952 5.529 -30.667 1.00 31.11 85 PHE E O 1
ATOM 1086 N N . ILE E 1 18 ? -20.533 4.379 -28.775 1.00 21.11 86 ILE E N 1
ATOM 1087 C CA . ILE E 1 18 ? -19.116 4.221 -29.090 1.00 25.91 86 ILE E CA 1
ATOM 1088 C C . ILE E 1 18 ? -18.941 3.392 -30.355 1.00 22.06 86 ILE E C 1
ATOM 1089 O O . ILE E 1 18 ? -18.0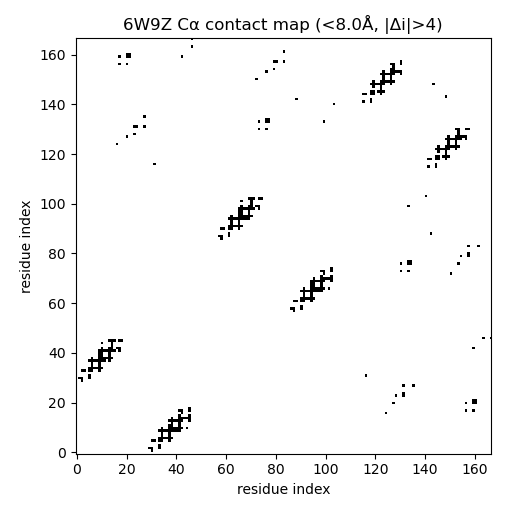55 3.663 -31.175 1.00 16.15 86 ILE E O 1
ATOM 1094 N N . ALA E 1 19 ? -19.797 2.383 -30.545 1.00 19.33 87 ALA E N 1
ATOM 1095 C CA . ALA E 1 19 ? -19.714 1.554 -31.744 1.00 19.09 87 ALA E CA 1
ATOM 1096 C C . ALA E 1 19 ? -19.929 2.381 -33.005 1.00 17.11 87 ALA E C 1
ATOM 1097 O O . ALA E 1 19 ? -19.196 2.228 -33.988 1.00 20.28 87 ALA E O 1
ATOM 1099 N N . PHE E 1 20 ? -20.925 3.268 -32.996 1.00 15.76 88 PHE E N 1
ATOM 1100 C CA . PHE E 1 20 ? -21.147 4.128 -34.153 1.00 19.45 88 PHE E CA 1
ATOM 1101 C C . PHE E 1 20 ? -20.108 5.239 -34.230 1.00 21.35 88 PHE E C 1
ATOM 1102 O O . PHE E 1 20 ? -19.823 5.743 -35.323 1.00 23.88 88 PHE E O 1
ATOM 1110 N N . TRP E 1 21 ? -19.528 5.628 -33.091 1.00 18.03 89 TRP E N 1
ATOM 1111 C CA . TRP E 1 21 ? -18.477 6.641 -33.102 1.00 15.93 89 TRP E CA 1
ATOM 1112 C C . TRP E 1 21 ? -17.205 6.112 -33.754 1.00 22.01 89 TRP E C 1
ATOM 1113 O O . TRP E 1 21 ? -16.534 6.836 -34.501 1.00 20.23 89 TRP E O 1
ATOM 1124 N N . VAL E 1 22 ? -16.859 4.852 -33.486 1.00 12.61 90 VAL E N 1
ATOM 1125 C CA . VAL E 1 22 ? -15.643 4.276 -34.050 1.00 15.79 90 VAL E CA 1
ATOM 1126 C C . VAL E 1 22 ? -15.808 4.029 -35.545 1.00 20.94 90 VAL E C 1
ATOM 1127 O O . VAL E 1 22 ? -14.895 4.296 -36.336 1.00 25.71 90 VAL E O 1
ATOM 1131 N N . VAL E 1 23 ? -16.970 3.517 -35.957 1.00 18.79 91 VAL E N 1
ATOM 1132 C CA . VAL E 1 23 ? -17.222 3.305 -37.381 1.00 22.28 91 VAL E CA 1
ATOM 1133 C C . VAL E 1 23 ? -17.236 4.637 -38.120 1.00 31.68 91 VAL E C 1
ATOM 1134 O O . VAL E 1 23 ? -16.734 4.745 -39.246 1.00 32.09 91 VAL E O 1
ATOM 1138 N N . TYR E 1 24 ? -17.802 5.674 -37.497 1.00 32.17 92 TYR E N 1
ATOM 1139 C CA . TYR E 1 24 ? -17.788 6.998 -38.110 1.00 23.15 92 TYR E CA 1
ATOM 1140 C C . TYR E 1 24 ? -16.365 7.523 -38.262 1.00 26.65 92 TYR E C 1
ATOM 1141 O O . TYR E 1 24 ? -16.038 8.158 -39.270 1.00 30.45 92 TYR E O 1
ATOM 1150 N N . LEU E 1 25 ? -15.506 7.274 -37.269 1.00 28.42 93 LEU E N 1
ATOM 1151 C CA . LEU E 1 25 ? -14.105 7.662 -37.398 1.00 22.14 93 LEU E CA 1
ATOM 1152 C C . LEU E 1 25 ? -13.413 6.858 -38.490 1.00 30.57 93 LEU E C 1
ATOM 1153 O O . LEU E 1 25 ? -12.551 7.383 -39.203 1.00 36.37 93 LEU E O 1
ATOM 1158 N N . LEU E 1 26 ? -13.780 5.582 -38.636 1.00 32.47 94 LEU E N 1
ATOM 1159 C CA . LEU E 1 26 ? -13.178 4.749 -39.672 1.00 26.62 94 LEU E CA 1
ATOM 1160 C C . LEU E 1 26 ? -13.499 5.283 -41.062 1.00 30.60 94 LEU E C 1
ATOM 1161 O O . LEU E 1 26 ? -12.633 5.300 -41.946 1.00 34.07 94 LEU E O 1
ATOM 1166 N N . ARG E 1 27 ? -14.740 5.728 -41.273 1.00 27.92 95 ARG E N 1
ATOM 1167 C CA . ARG E 1 27 ? -15.130 6.273 -42.567 1.00 21.77 95 ARG E CA 1
ATOM 1168 C C . ARG E 1 27 ? -14.530 7.649 -42.823 1.00 29.62 95 ARG E C 1
ATOM 1169 O O . ARG E 1 27 ? -14.451 8.072 -43.981 1.00 41.79 95 ARG E O 1
ATOM 1177 N N . ARG E 1 28 ? -14.103 8.351 -41.775 1.00 34.14 96 ARG E N 1
ATOM 1178 C CA . ARG E 1 28 ? -13.544 9.690 -41.908 1.00 27.15 96 ARG E CA 1
ATOM 1179 C C . ARG E 1 28 ? -12.023 9.714 -41.919 1.00 30.00 96 ARG E C 1
ATOM 1180 O O . ARG E 1 28 ? -11.435 10.551 -42.612 1.00 35.58 96 ARG E O 1
ATOM 1188 N N . LEU E 1 29 ? -11.372 8.821 -41.179 1.00 34.65 97 LEU E N 1
ATOM 1189 C CA . LEU E 1 29 ? -9.919 8.865 -41.035 1.00 36.61 97 LEU E CA 1
ATOM 1190 C C . LEU E 1 29 ? -9.200 7.878 -41.952 1.00 37.20 97 LEU E C 1
ATOM 1191 O O . LEU E 1 29 ? -7.986 7.966 -42.138 1.00 43.34 97 LEU E O 1
ATOM 1205 N N . LEU F 1 4 ? -17.839 -0.991 -9.056 1.00 49.55 72 LEU F N 1
ATOM 1206 C CA . LEU F 1 4 ? -18.871 -0.265 -9.787 1.00 43.74 72 LEU F CA 1
ATOM 1207 C C . LEU F 1 4 ? -18.402 0.072 -11.198 1.00 61.16 72 LEU F C 1
ATOM 1208 O O . LEU F 1 4 ? -19.192 0.074 -12.143 1.00 59.84 72 LEU F O 1
ATOM 1213 N N . THR F 1 5 ? -17.105 0.362 -11.333 1.00 56.55 73 THR F N 1
ATOM 1214 C CA . THR F 1 5 ? -16.555 0.686 -12.644 1.00 54.71 73 THR F CA 1
ATOM 1215 C C . THR F 1 5 ? -16.562 -0.523 -13.570 1.00 64.35 73 THR F C 1
ATOM 1216 O O . THR F 1 5 ? -16.701 -0.367 -14.788 1.00 66.07 73 THR F O 1
ATOM 1220 N N . VAL F 1 6 ? -16.418 -1.730 -13.016 1.00 63.85 74 VAL F N 1
ATOM 1221 C CA . VAL F 1 6 ? -16.462 -2.929 -13.847 1.00 63.01 74 VAL F CA 1
ATOM 1222 C C . VAL F 1 6 ? -17.855 -3.133 -14.426 1.00 58.87 74 VAL F C 1
ATOM 1223 O O . VAL F 1 6 ? -18.004 -3.702 -15.514 1.00 61.59 74 VAL F O 1
ATOM 1227 N N . ALA F 1 7 ? -18.895 -2.678 -13.723 1.00 55.26 75 ALA F N 1
ATOM 1228 C CA . ALA F 1 7 ? -20.237 -2.714 -14.294 1.00 48.69 75 ALA F CA 1
ATOM 1229 C C . ALA F 1 7 ? -20.352 -1.757 -15.473 1.00 51.62 75 ALA F C 1
ATOM 1230 O O . ALA F 1 7 ? -21.010 -2.069 -16.473 1.00 54.91 75 ALA F O 1
ATOM 1232 N N . LEU F 1 8 ? -19.712 -0.590 -15.376 1.00 49.06 76 LEU F N 1
ATOM 1233 C CA . LEU F 1 8 ? -19.717 0.359 -16.483 1.00 50.46 76 LEU F CA 1
ATOM 1234 C C . LEU F 1 8 ? -18.882 -0.155 -17.649 1.00 41.32 76 LEU F C 1
ATOM 1235 O O . LEU F 1 8 ? -19.310 -0.094 -18.807 1.00 42.73 76 LEU F O 1
ATOM 1240 N N . ILE F 1 9 ? -17.685 -0.670 -17.358 1.00 38.12 77 ILE F N 1
ATOM 1241 C CA . ILE F 1 9 ? -16.791 -1.139 -18.415 1.00 36.84 77 ILE F CA 1
ATOM 1242 C C . ILE F 1 9 ? -17.406 -2.325 -19.148 1.00 45.98 77 ILE F C 1
ATOM 1243 O O . ILE F 1 9 ? -17.499 -2.333 -20.381 1.00 50.00 77 ILE F O 1
ATOM 1248 N N . LEU F 1 10 ? -17.831 -3.347 -18.400 1.00 48.46 78 LEU F N 1
ATOM 1249 C CA . LEU F 1 10 ? -18.479 -4.495 -19.026 1.00 46.37 78 LEU F CA 1
ATOM 1250 C C . LEU F 1 10 ? -19.786 -4.101 -19.698 1.00 41.20 78 LEU F C 1
ATOM 1251 O O . LEU F 1 10 ? -20.205 -4.748 -20.665 1.00 40.21 78 LEU F O 1
ATOM 1256 N N . GLY F 1 11 ? -20.446 -3.053 -19.203 1.00 38.46 79 GLY F N 1
ATOM 1257 C CA . GLY F 1 11 ? -21.619 -2.544 -19.892 1.00 36.75 79 GLY F CA 1
ATOM 1258 C C . GLY F 1 11 ? -21.270 -1.899 -21.220 1.00 43.84 79 GLY F C 1
ATOM 1259 O O . GLY F 1 11 ? -22.020 -2.015 -22.193 1.00 37.91 79 GLY F O 1
ATOM 1260 N N . ILE F 1 12 ? -20.125 -1.216 -21.280 1.00 37.85 80 ILE F N 1
ATOM 1261 C CA . ILE F 1 12 ? -19.685 -0.600 -22.529 1.00 23.74 80 ILE F CA 1
ATOM 1262 C C . ILE F 1 12 ? -19.398 -1.669 -23.575 1.00 29.64 80 ILE F C 1
ATOM 1263 O O . ILE F 1 12 ? -19.858 -1.580 -24.720 1.00 34.91 80 ILE F O 1
ATOM 1268 N N . PHE F 1 13 ? -18.630 -2.696 -23.198 1.00 32.61 81 PHE F N 1
ATOM 1269 C CA . PHE F 1 13 ? -18.360 -3.797 -24.119 1.00 26.32 81 PHE F CA 1
ATOM 1270 C C . PHE F 1 13 ? -19.649 -4.485 -24.546 1.00 26.66 81 PHE F C 1
ATOM 1271 O O . PHE F 1 13 ? -19.822 -4.821 -25.724 1.00 28.39 81 PHE F O 1
ATOM 1279 N N . LEU F 1 14 ? -20.565 -4.708 -23.601 1.00 31.77 82 LEU F N 1
ATOM 1280 C CA . LEU F 1 14 ? -21.859 -5.282 -23.950 1.00 22.34 82 LEU F CA 1
ATOM 1281 C C . LEU F 1 14 ? -22.651 -4.352 -24.859 1.00 26.14 82 LEU F C 1
ATOM 1282 O O . LEU F 1 14 ? -23.392 -4.822 -25.730 1.00 32.48 82 LEU F O 1
ATOM 1287 N N . GLY F 1 15 ? -22.499 -3.038 -24.684 1.00 28.25 83 GLY F N 1
ATOM 1288 C CA . GLY F 1 15 ? -23.204 -2.102 -25.544 1.00 20.68 83 GLY F CA 1
ATOM 1289 C C . GLY F 1 15 ? -22.697 -2.121 -26.973 1.00 29.95 83 GLY F C 1
ATOM 1290 O O . GLY F 1 15 ? -23.480 -2.002 -27.920 1.00 28.53 83 GLY F O 1
ATOM 1291 N N . THR F 1 16 ? -21.381 -2.270 -27.152 1.00 31.24 84 THR F N 1
ATOM 1292 C CA . THR F 1 16 ? -20.818 -2.325 -28.497 1.00 29.57 84 THR F CA 1
ATOM 1293 C C . THR F 1 16 ? -21.272 -3.577 -29.235 1.00 19.76 84 THR F C 1
ATOM 1294 O O . THR F 1 16 ? -21.484 -3.544 -30.453 1.00 27.18 84 THR F O 1
ATOM 1298 N N . PHE F 1 17 ? -21.426 -4.692 -28.518 1.00 19.93 85 PHE F N 1
ATOM 1299 C CA . PHE F 1 17 ? -21.874 -5.922 -29.162 1.00 18.75 85 PHE F CA 1
ATOM 1300 C C . PHE F 1 17 ? -23.360 -5.866 -29.490 1.00 23.51 85 PHE F C 1
ATOM 1301 O O . PHE F 1 17 ? -23.786 -6.355 -30.543 1.00 20.75 85 PHE F O 1
ATOM 1309 N N . ILE F 1 18 ? -24.164 -5.283 -28.597 1.00 24.11 86 ILE F N 1
ATOM 1310 C CA . ILE F 1 18 ? -25.602 -5.191 -28.835 1.00 21.22 86 ILE F CA 1
ATOM 1311 C C . ILE F 1 18 ? -25.885 -4.371 -30.088 1.00 19.64 86 ILE F C 1
ATOM 1312 O O . ILE F 1 18 ? -26.794 -4.690 -30.864 1.00 19.71 86 ILE F O 1
ATOM 1317 N N . ALA F 1 19 ? -25.103 -3.311 -30.313 1.00 23.15 87 ALA F N 1
ATOM 1318 C CA . ALA F 1 19 ? -25.282 -2.497 -31.513 1.00 21.80 87 ALA F CA 1
ATOM 1319 C C . ALA F 1 19 ? -25.055 -3.321 -32.775 1.00 25.08 87 ALA F C 1
ATOM 1320 O O . ALA F 1 19 ? -25.860 -3.276 -33.712 1.00 23.41 87 ALA F O 1
ATOM 1322 N N . PHE F 1 20 ? -23.959 -4.083 -32.817 1.00 23.23 88 PHE F N 1
ATOM 1323 C CA . PHE F 1 20 ? -23.716 -4.954 -33.962 1.00 27.67 88 PHE F CA 1
ATOM 1324 C C . PHE F 1 20 ? -24.721 -6.096 -34.021 1.00 19.90 88 PHE F C 1
ATOM 1325 O O . PHE F 1 20 ? -25.046 -6.578 -35.112 1.00 16.56 88 PHE F O 1
ATOM 1333 N N . TRP F 1 21 ? -25.225 -6.539 -32.866 1.00 18.27 89 TRP F N 1
ATOM 1334 C CA . TRP F 1 21 ? -26.242 -7.585 -32.855 1.00 19.20 89 TRP F CA 1
ATOM 1335 C C . TRP F 1 21 ? -27.546 -7.094 -33.469 1.00 23.45 89 TRP F C 1
ATOM 1336 O O . TRP F 1 21 ? -28.210 -7.833 -34.206 1.00 20.06 89 TRP F O 1
ATOM 1347 N N . VAL F 1 22 ? -27.925 -5.846 -33.183 1.00 19.45 90 VAL F N 1
ATOM 1348 C CA . VAL F 1 22 ? -29.173 -5.305 -33.711 1.00 18.50 90 VAL F CA 1
ATOM 1349 C C . VAL F 1 22 ? -29.065 -5.072 -35.214 1.00 18.95 90 VAL F C 1
ATOM 1350 O O . VAL F 1 22 ? -29.996 -5.377 -35.970 1.00 24.04 90 VAL F O 1
ATOM 1354 N N . VAL F 1 23 ? -27.931 -4.534 -35.672 1.00 22.37 91 VAL F N 1
ATOM 1355 C CA . VAL F 1 23 ? -27.746 -4.299 -37.103 1.00 17.08 91 VAL F CA 1
ATOM 1356 C C . VAL F 1 23 ? -27.742 -5.619 -37.863 1.00 20.76 91 VAL F C 1
ATOM 1357 O O . VAL F 1 23 ? -28.299 -5.720 -38.963 1.00 22.67 91 VAL F O 1
ATOM 1361 N N . TYR F 1 24 ? -27.123 -6.653 -37.288 1.00 25.09 92 TYR F N 1
ATOM 1362 C CA . TYR F 1 24 ? -27.132 -7.969 -37.920 1.00 18.17 92 TYR F CA 1
ATOM 1363 C C . TYR F 1 24 ? -28.553 -8.502 -38.059 1.00 25.73 92 TYR F C 1
ATOM 1364 O O . TYR F 1 24 ? -28.928 -9.032 -39.111 1.00 29.04 92 TYR F O 1
ATOM 1373 N N . LEU F 1 25 ? -29.361 -8.371 -37.003 1.00 26.46 93 LEU F N 1
ATOM 1374 C CA . LEU F 1 25 ? -30.755 -8.800 -37.080 1.00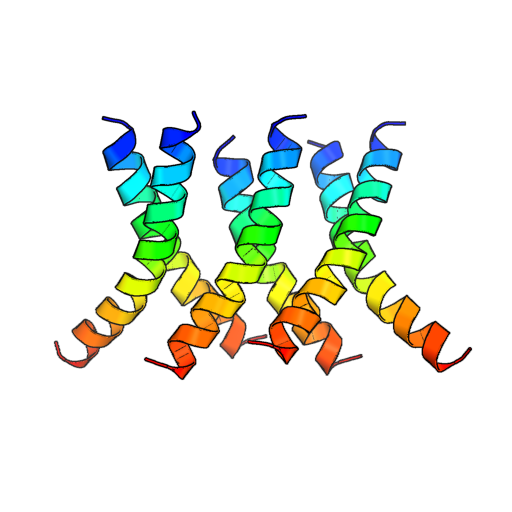 21.06 93 LEU F CA 1
ATOM 1375 C C . LEU F 1 25 ? -31.526 -7.980 -38.104 1.00 31.96 93 LEU F C 1
ATOM 1376 O O . LEU F 1 25 ? -32.390 -8.510 -38.814 1.00 32.45 93 LEU F O 1
ATOM 1381 N N . LEU F 1 26 ? -31.226 -6.682 -38.197 1.00 24.97 94 LEU F N 1
ATOM 1382 C CA . LEU F 1 26 ? -31.891 -5.828 -39.175 1.00 29.38 94 LEU F CA 1
ATOM 1383 C C . LEU F 1 26 ? -31.622 -6.298 -40.599 1.00 32.74 94 LEU F C 1
ATOM 1384 O O . LEU F 1 26 ? -32.514 -6.258 -41.454 1.00 42.22 94 LEU F O 1
ATOM 1389 N N . ARG F 1 27 ? -30.396 -6.749 -40.871 1.00 24.86 95 ARG F N 1
ATOM 1390 C CA . ARG F 1 27 ? -30.042 -7.185 -42.218 1.00 26.98 95 ARG F CA 1
ATOM 1391 C C . ARG F 1 27 ? -30.631 -8.551 -42.548 1.00 34.60 95 ARG F C 1
ATOM 1392 O O . ARG F 1 27 ? -30.988 -8.804 -43.704 1.00 45.20 95 ARG F O 1
ATOM 1400 N N . ARG F 1 28 ? -30.744 -9.437 -41.558 1.00 33.99 96 ARG F N 1
ATOM 1401 C CA . ARG F 1 28 ? -31.220 -10.796 -41.790 1.00 39.40 96 ARG F CA 1
ATOM 1402 C C . ARG F 1 28 ? -32.740 -10.906 -41.738 1.00 37.62 96 ARG F C 1
ATOM 1403 O O . ARG F 1 28 ? -33.326 -11.685 -42.496 1.00 42.34 96 ARG F O 1
ATOM 1411 N N . LEU F 1 29 ? -33.392 -10.148 -40.863 1.00 40.85 97 LEU F N 1
ATOM 1412 C CA . LEU F 1 29 ? -34.833 -10.284 -40.664 1.00 38.81 97 LEU F CA 1
ATOM 1413 C C . LEU F 1 29 ? -35.644 -9.342 -41.552 1.00 56.32 97 LEU F C 1
ATOM 1414 O O . LEU F 1 29 ? -36.779 -9.649 -41.914 1.00 51.36 97 LEU F O 1
#